Protein AF-A0A2G2WC72-F1 (afdb_monomer_lite)

Organism: Capsicum baccatum (NCBI:txid33114)

Sequence (115 aa):
MQQGDNSPIGKRVASSSFILTTLVSLFFFPVAESTNNSQVRCSKTCVAENCHSLGIRYGKYCGVGWSGCPGEKPCDDLDACCKIHDECIEKNGMTNVKCHEKFKRCIKKVQKSGK

Structure (mmCIF, N/CA/C/O backbone):
data_AF-A0A2G2WC72-F1
#
_entry.id   AF-A0A2G2WC72-F1
#
loop_
_atom_site.group_PDB
_atom_site.id
_atom_site.type_symbol
_atom_site.label_atom_id
_atom_site.label_alt_id
_atom_site.label_comp_id
_atom_site.label_asym_id
_atom_site.label_entity_id
_atom_site.label_seq_id
_atom_site.pdbx_PDB_ins_code
_atom_site.Cartn_x
_atom_site.Cartn_y
_atom_site.Cartn_z
_atom_site.occupancy
_atom_site.B_iso_or_equiv
_atom_site.auth_seq_id
_atom_site.auth_comp_id
_atom_site.auth_asym_id
_atom_site.auth_atom_id
_atom_site.pdbx_PDB_model_num
ATOM 1 N N . MET A 1 1 ? -14.989 -37.211 -56.304 1.00 34.62 1 MET A N 1
ATOM 2 C CA . MET A 1 1 ? -14.751 -36.616 -57.637 1.00 34.62 1 MET A CA 1
ATOM 3 C C . MET A 1 1 ? -13.303 -36.142 -57.622 1.00 34.62 1 MET A C 1
ATOM 5 O O . MET A 1 1 ? -13.010 -35.276 -56.817 1.00 34.62 1 MET A O 1
ATOM 9 N N . GLN A 1 2 ? -12.380 -37.010 -58.067 1.00 30.78 2 GLN A N 1
ATOM 10 C CA . GLN A 1 2 ? -11.658 -36.931 -59.364 1.00 30.78 2 GLN A CA 1
ATOM 11 C C . GLN A 1 2 ? -10.557 -35.853 -59.317 1.00 30.78 2 GLN A C 1
ATOM 13 O O . GLN A 1 2 ? -10.863 -34.739 -58.928 1.00 30.78 2 GLN A O 1
ATOM 18 N N . GLN A 1 3 ? -9.279 -36.054 -59.652 1.00 33.22 3 GLN A N 1
ATOM 19 C CA . GLN A 1 3 ? -8.448 -37.116 -60.261 1.00 33.22 3 GLN A CA 1
ATOM 20 C C . GLN A 1 3 ? -6.995 -36.830 -59.757 1.00 33.22 3 GLN A C 1
ATOM 22 O O . GLN A 1 3 ? -6.721 -35.696 -59.383 1.00 33.22 3 GLN A O 1
ATOM 27 N N . GLY A 1 4 ? -6.036 -37.751 -59.612 1.00 33.19 4 GLY A N 1
ATOM 28 C CA . GLY A 1 4 ? -5.551 -38.730 -60.589 1.00 33.19 4 GLY A CA 1
ATOM 29 C C . GLY A 1 4 ? -4.337 -38.164 -61.353 1.00 33.19 4 GLY A C 1
ATOM 30 O O . GLY A 1 4 ? -4.521 -37.287 -62.189 1.00 33.19 4 GLY A O 1
ATOM 31 N N . ASP A 1 5 ? -3.135 -38.663 -61.038 1.00 43.06 5 ASP A N 1
ATOM 32 C CA . ASP A 1 5 ? -1.815 -38.357 -61.624 1.00 43.06 5 ASP A CA 1
ATOM 33 C C . ASP A 1 5 ? -1.718 -38.389 -63.163 1.00 43.06 5 ASP A C 1
ATOM 35 O O . ASP A 1 5 ? -2.347 -39.224 -63.816 1.00 43.06 5 ASP A O 1
ATOM 39 N N . ASN A 1 6 ? -0.782 -37.602 -63.723 1.00 36.88 6 ASN A N 1
ATOM 40 C CA . ASN A 1 6 ? 0.067 -38.070 -64.828 1.00 36.88 6 ASN A CA 1
ATOM 41 C C . ASN A 1 6 ? 1.401 -37.290 -64.964 1.00 36.88 6 ASN A C 1
ATOM 43 O O . ASN A 1 6 ? 1.437 -36.064 -64.905 1.00 36.88 6 ASN A O 1
ATOM 47 N N . SER A 1 7 ? 2.483 -38.053 -65.166 1.00 36.22 7 SER A N 1
ATOM 48 C CA . SER A 1 7 ? 3.879 -37.679 -65.512 1.00 36.22 7 SER A CA 1
ATOM 49 C C . SER A 1 7 ? 3.955 -37.061 -66.946 1.00 36.22 7 SER A C 1
ATOM 51 O O . SER A 1 7 ? 2.903 -37.070 -67.588 1.00 36.22 7 SER A O 1
ATOM 53 N N . PRO A 1 8 ? 5.097 -36.600 -67.552 1.00 48.44 8 PRO A N 1
ATOM 54 C CA . PRO A 1 8 ? 6.464 -37.143 -67.431 1.00 48.44 8 PRO A CA 1
ATOM 55 C C . PRO A 1 8 ? 7.656 -36.162 -67.660 1.00 48.44 8 PRO A C 1
ATOM 57 O O . PRO A 1 8 ? 7.505 -34.957 -67.824 1.00 48.44 8 PRO A O 1
ATOM 60 N N . ILE A 1 9 ? 8.850 -36.768 -67.766 1.00 51.66 9 ILE A N 1
ATOM 61 C CA . ILE A 1 9 ? 10.080 -36.316 -68.458 1.00 51.66 9 ILE A CA 1
ATOM 62 C C . ILE A 1 9 ? 11.129 -35.618 -67.583 1.00 51.66 9 ILE A C 1
ATOM 64 O O . ILE A 1 9 ? 11.165 -34.406 -67.402 1.00 51.66 9 ILE A O 1
ATOM 68 N N . GLY A 1 10 ? 12.090 -36.428 -67.133 1.00 44.59 10 GLY A N 1
ATOM 69 C CA . GLY A 1 10 ? 13.388 -35.943 -66.691 1.00 44.59 10 GLY A CA 1
ATOM 70 C C . GLY A 1 10 ? 14.274 -35.515 -67.859 1.00 44.59 10 GLY A C 1
ATOM 71 O O . GLY A 1 10 ? 14.168 -36.053 -68.960 1.00 44.59 10 GLY A O 1
ATOM 72 N N . LYS A 1 11 ? 15.225 -34.617 -67.581 1.00 45.81 11 LYS A N 1
ATOM 73 C CA . LYS A 1 11 ? 16.509 -34.551 -68.285 1.00 45.81 11 LYS A CA 1
ATOM 74 C C . LYS A 1 11 ? 17.617 -34.248 -67.283 1.00 45.81 11 LYS A C 1
ATOM 76 O O . LYS A 1 11 ? 17.584 -33.263 -66.556 1.00 45.81 11 LYS A O 1
ATOM 81 N N . ARG A 1 12 ? 18.574 -35.170 -67.259 1.00 47.38 12 ARG A N 1
ATOM 82 C CA . ARG A 1 12 ? 19.856 -35.096 -66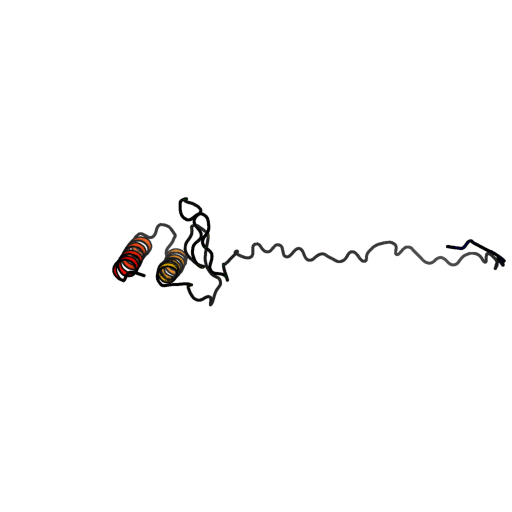.564 1.00 47.38 12 ARG A CA 1
ATOM 83 C C . ARG A 1 12 ? 20.652 -33.910 -67.116 1.00 47.38 12 ARG A C 1
ATOM 85 O O . ARG A 1 12 ? 20.778 -33.797 -68.332 1.00 47.38 12 ARG A O 1
ATOM 92 N N . VAL A 1 13 ? 21.237 -33.096 -66.243 1.00 45.28 13 VAL A N 1
ATOM 93 C CA . VAL A 1 13 ? 22.375 -32.236 -66.591 1.00 45.28 13 VAL A CA 1
ATOM 94 C C . VAL A 1 13 ? 23.535 -32.621 -65.683 1.00 45.28 13 VAL A C 1
ATOM 96 O O . VAL A 1 13 ? 23.347 -32.958 -64.517 1.00 45.28 13 VAL A O 1
ATOM 99 N N . ALA A 1 14 ? 24.696 -32.716 -66.316 1.00 42.44 14 ALA A N 1
ATOM 100 C CA . ALA A 1 14 ? 25.851 -33.497 -65.926 1.00 42.44 14 ALA A CA 1
ATOM 101 C C . ALA A 1 14 ? 26.496 -33.075 -64.599 1.00 42.44 14 ALA A C 1
ATOM 103 O O . ALA A 1 14 ? 26.607 -31.891 -64.288 1.00 42.44 14 ALA A O 1
ATOM 104 N N . SER A 1 15 ? 27.006 -34.079 -63.880 1.00 53.59 15 SER A N 1
ATOM 105 C CA . SER A 1 15 ? 28.060 -33.919 -62.882 1.00 53.59 15 SER A CA 1
ATOM 106 C C . SER A 1 15 ? 29.233 -33.158 -63.497 1.00 53.59 15 SER A C 1
ATOM 108 O O . SER A 1 15 ? 29.859 -33.654 -64.432 1.00 53.59 15 SER A O 1
ATOM 110 N N . SER A 1 16 ? 29.555 -31.990 -62.945 1.00 49.16 16 SER A N 1
ATOM 111 C CA . SER A 1 16 ? 30.865 -31.372 -63.121 1.00 49.16 16 SER A CA 1
ATOM 112 C C . SER A 1 16 ? 31.463 -31.126 -61.744 1.00 49.16 16 SER A C 1
ATOM 114 O O . SER A 1 16 ? 30.842 -30.526 -60.869 1.00 49.16 16 SER A O 1
ATOM 116 N N . SER A 1 17 ? 32.638 -31.702 -61.549 1.00 55.22 17 SER A N 1
ATOM 117 C CA . SER A 1 17 ? 33.255 -31.971 -60.261 1.00 55.22 17 SER A CA 1
ATOM 118 C C . SER A 1 17 ? 33.988 -30.757 -59.665 1.00 55.22 17 SER A C 1
ATOM 120 O O . SER A 1 17 ? 34.568 -29.960 -60.392 1.00 55.22 17 SER A O 1
ATOM 122 N N . PHE A 1 18 ? 34.006 -30.711 -58.327 1.00 56.31 18 PHE A N 1
ATOM 123 C CA . PHE A 1 18 ? 34.942 -30.023 -57.420 1.00 56.31 18 PHE A CA 1
ATOM 124 C C . PHE A 1 18 ? 35.162 -28.501 -57.555 1.00 56.31 18 PHE A C 1
ATOM 126 O O . PHE A 1 18 ? 36.106 -28.061 -58.199 1.00 56.31 18 PHE A O 1
ATOM 133 N N . ILE A 1 19 ? 34.433 -27.712 -56.750 1.00 56.88 19 ILE A N 1
ATOM 134 C CA . ILE A 1 19 ? 35.025 -26.576 -56.019 1.00 56.88 19 ILE A CA 1
ATOM 135 C C . ILE A 1 19 ? 34.561 -26.649 -54.557 1.00 56.88 19 ILE A C 1
ATOM 137 O O . ILE A 1 19 ? 33.377 -26.666 -54.238 1.00 56.88 19 ILE A O 1
ATOM 141 N N . LEU A 1 20 ? 35.557 -26.737 -53.688 1.00 56.81 20 LEU A N 1
ATOM 142 C CA . LEU A 1 20 ? 35.542 -26.732 -52.235 1.00 56.81 20 LEU A CA 1
ATOM 143 C C . LEU A 1 20 ? 34.937 -25.426 -51.676 1.00 56.81 20 LEU A C 1
ATOM 145 O O . LEU A 1 20 ? 35.622 -24.410 -51.635 1.00 56.81 20 LEU A O 1
ATOM 149 N N . THR A 1 21 ? 33.693 -25.443 -51.192 1.00 53.94 21 THR A N 1
ATOM 150 C CA . THR A 1 21 ? 33.133 -24.367 -50.347 1.00 53.94 21 THR A CA 1
ATOM 151 C C . THR A 1 21 ? 32.554 -24.941 -49.054 1.00 53.94 21 THR A C 1
ATOM 153 O O . THR A 1 21 ? 31.357 -25.094 -48.850 1.00 53.94 21 THR A O 1
ATOM 156 N N . THR A 1 22 ? 33.485 -25.336 -48.185 1.00 53.53 22 THR A N 1
ATOM 157 C CA . THR A 1 22 ? 33.523 -24.968 -46.759 1.00 53.53 22 THR A CA 1
ATOM 158 C C . THR A 1 22 ? 32.178 -24.782 -46.033 1.00 53.53 22 THR A C 1
ATOM 160 O O . THR A 1 22 ? 31.611 -23.695 -46.009 1.00 53.53 22 THR A O 1
ATOM 163 N N . LEU A 1 23 ? 31.741 -25.841 -45.347 1.00 56.84 23 LEU A N 1
ATOM 164 C CA . LEU A 1 23 ? 31.412 -25.845 -43.910 1.00 56.84 23 LEU A CA 1
ATOM 165 C C . LEU A 1 23 ? 30.924 -24.519 -43.282 1.00 56.84 23 LEU A C 1
ATOM 167 O O . LEU A 1 23 ? 31.604 -23.963 -42.424 1.00 56.84 23 LEU A O 1
ATOM 171 N N . VAL A 1 24 ? 29.710 -24.066 -43.589 1.00 58.38 24 VAL A N 1
ATOM 172 C CA . VAL A 1 24 ? 28.944 -23.236 -42.636 1.00 58.38 24 VAL A CA 1
ATOM 173 C C . VAL A 1 24 ? 27.556 -23.845 -42.469 1.00 58.38 24 VAL A C 1
ATOM 175 O O . VAL 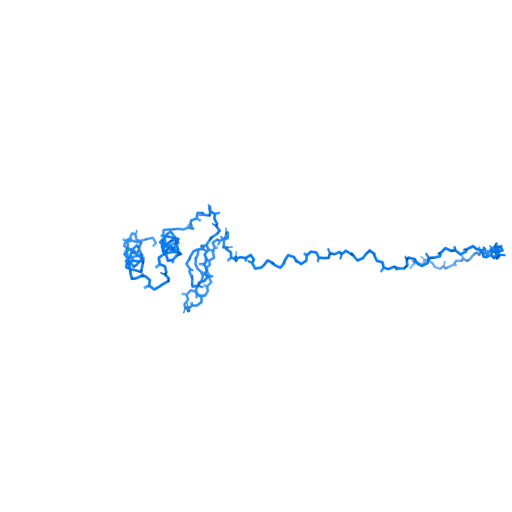A 1 24 ? 26.517 -23.257 -42.750 1.00 58.38 24 VAL A O 1
ATOM 178 N N . SER A 1 25 ? 27.558 -25.101 -42.029 1.00 56.91 25 SER A N 1
ATOM 179 C CA . SER A 1 25 ? 26.405 -25.694 -41.369 1.00 56.91 25 SER A CA 1
ATOM 180 C C . SER A 1 25 ? 26.189 -24.981 -40.028 1.00 56.91 25 SER A C 1
ATOM 182 O O . SER A 1 25 ? 27.104 -24.907 -39.213 1.00 56.91 25 SER A O 1
ATOM 184 N N . LEU A 1 26 ? 24.950 -24.546 -39.787 1.00 57.44 26 LEU A N 1
ATOM 185 C CA . LEU A 1 26 ? 24.318 -24.540 -38.460 1.00 57.44 26 LEU A CA 1
ATOM 186 C C . LEU A 1 26 ? 24.855 -23.573 -37.386 1.00 57.44 26 LEU A C 1
ATOM 188 O O . LEU A 1 26 ? 25.100 -24.020 -36.276 1.00 57.44 26 LEU A O 1
ATOM 192 N N . PHE A 1 27 ? 24.930 -22.258 -37.618 1.00 59.28 27 PHE A N 1
ATOM 193 C CA . PHE A 1 27 ? 25.053 -21.304 -36.492 1.00 59.28 27 PHE A CA 1
ATOM 194 C C . PHE A 1 27 ? 24.314 -19.972 -36.704 1.00 59.28 27 PHE A C 1
ATOM 196 O O . PHE A 1 27 ? 24.811 -18.913 -36.349 1.00 59.28 27 PHE A O 1
ATOM 203 N N . PHE A 1 28 ? 23.084 -20.010 -37.217 1.00 57.94 28 PHE A N 1
ATOM 204 C CA . PHE A 1 28 ? 22.100 -18.983 -36.848 1.00 57.94 28 PHE A CA 1
ATOM 205 C C . PHE A 1 28 ? 21.143 -19.593 -35.829 1.00 57.94 28 PHE A C 1
ATOM 207 O O . PHE A 1 28 ? 19.963 -19.806 -36.089 1.00 57.94 28 PHE A O 1
ATOM 214 N N . PHE A 1 29 ? 21.686 -19.924 -34.656 1.00 61.59 29 PHE A N 1
ATOM 215 C CA . PHE A 1 29 ? 20.839 -20.036 -33.481 1.00 61.59 29 PHE A CA 1
ATOM 216 C C . PHE A 1 29 ? 20.364 -18.616 -33.177 1.00 61.59 29 PHE A C 1
ATOM 218 O O . PHE A 1 29 ? 21.214 -17.749 -32.948 1.00 61.59 29 PHE A O 1
ATOM 225 N N . PRO A 1 30 ? 19.052 -18.326 -33.186 1.00 59.91 30 PRO A N 1
ATOM 226 C CA . PRO A 1 30 ? 18.593 -17.135 -32.505 1.00 59.91 30 PRO A CA 1
ATOM 227 C C . PRO A 1 30 ? 19.063 -17.289 -31.060 1.00 59.91 30 PRO A C 1
ATOM 229 O O . PRO A 1 30 ? 18.692 -18.250 -30.382 1.00 59.91 30 PRO A O 1
ATOM 232 N N . VAL A 1 31 ? 19.934 -16.385 -30.607 1.00 63.44 31 VAL A N 1
ATOM 233 C CA . VAL A 1 31 ? 20.166 -16.213 -29.178 1.00 63.44 31 VAL A CA 1
ATOM 234 C C . VAL A 1 31 ? 18.801 -15.828 -28.628 1.00 63.44 31 VAL A C 1
ATOM 236 O O . VAL A 1 31 ? 18.342 -14.702 -28.803 1.00 63.44 31 VAL A O 1
ATOM 239 N N . ALA A 1 32 ? 18.096 -16.802 -28.054 1.00 64.56 32 ALA A N 1
ATOM 240 C CA . ALA A 1 32 ? 16.986 -16.508 -27.182 1.00 64.56 32 ALA A CA 1
ATOM 241 C C . ALA A 1 32 ? 17.613 -15.733 -26.029 1.00 64.56 32 ALA A C 1
ATOM 243 O O . ALA A 1 32 ? 18.296 -16.311 -25.185 1.00 64.56 32 ALA A O 1
ATOM 244 N N . GLU A 1 33 ? 17.447 -14.414 -26.048 1.00 63.16 33 GLU A N 1
ATOM 245 C CA . GLU A 1 33 ? 17.685 -13.575 -24.890 1.00 63.16 33 GLU A CA 1
ATOM 246 C C . GLU A 1 33 ? 16.721 -14.082 -23.816 1.00 63.16 33 GLU A C 1
ATOM 248 O O . GLU A 1 33 ? 15.564 -13.664 -23.720 1.00 63.16 33 GLU A O 1
ATOM 253 N N . SER A 1 34 ? 17.168 -15.062 -23.028 1.00 60.41 34 SER A N 1
ATOM 254 C CA . SER A 1 34 ? 16.553 -15.338 -21.751 1.00 60.41 34 SER A CA 1
ATOM 255 C C . SER A 1 34 ? 16.835 -14.086 -20.947 1.00 60.41 34 SER A C 1
ATOM 257 O O . SER A 1 34 ? 17.902 -13.949 -20.347 1.00 60.41 34 SER A O 1
ATOM 259 N N . THR A 1 35 ? 15.902 -13.138 -20.986 1.00 56.72 35 THR A N 1
ATOM 260 C CA . THR A 1 35 ? 15.828 -12.122 -19.954 1.00 56.72 35 THR A CA 1
ATOM 261 C C . THR A 1 35 ? 15.697 -12.921 -18.666 1.00 56.72 35 THR A C 1
ATOM 263 O O . THR A 1 35 ? 14.622 -13.402 -18.311 1.00 56.72 35 THR A O 1
ATOM 266 N N . ASN A 1 36 ? 16.829 -13.176 -18.003 1.00 58.34 36 ASN A N 1
ATOM 267 C CA . ASN A 1 36 ? 16.859 -13.709 -16.656 1.00 58.34 36 ASN A CA 1
ATOM 268 C C . ASN A 1 36 ? 16.442 -12.549 -15.773 1.00 58.34 36 ASN A C 1
ATOM 270 O O . ASN A 1 36 ? 17.218 -11.885 -15.094 1.00 58.34 36 ASN A O 1
ATOM 274 N N . ASN A 1 37 ? 15.173 -12.222 -15.930 1.00 52.41 37 ASN A N 1
ATOM 275 C CA . ASN A 1 37 ? 14.536 -11.210 -15.183 1.00 52.41 37 ASN A CA 1
ATOM 276 C C . ASN A 1 37 ? 14.092 -11.923 -13.926 1.00 52.41 37 ASN A C 1
ATOM 278 O O . ASN A 1 37 ? 12.941 -12.329 -13.778 1.00 52.41 37 ASN A O 1
ATOM 282 N N . SER A 1 38 ? 14.993 -11.923 -12.955 1.00 51.94 38 SER A N 1
ATOM 283 C CA . SER A 1 38 ? 14.572 -11.552 -11.611 1.00 51.94 38 SER A CA 1
ATOM 284 C C . SER A 1 38 ? 14.020 -10.109 -11.636 1.00 51.94 38 SER A C 1
ATOM 286 O O . SER A 1 38 ? 14.454 -9.240 -10.885 1.00 51.94 38 SER A O 1
ATOM 288 N N . GLN A 1 39 ? 13.094 -9.807 -12.561 1.00 55.81 39 GLN A N 1
ATOM 289 C CA . GLN A 1 39 ? 12.279 -8.613 -12.529 1.00 55.81 39 GLN A CA 1
ATOM 290 C C . GLN A 1 39 ? 11.480 -8.857 -11.277 1.00 55.81 39 GLN A C 1
ATOM 292 O O . GLN A 1 39 ? 10.664 -9.782 -11.239 1.00 55.81 39 GLN A O 1
ATOM 297 N N . VAL A 1 40 ? 11.781 -8.078 -10.243 1.00 58.53 40 VAL A N 1
ATOM 298 C CA . VAL A 1 40 ? 10.910 -7.914 -9.090 1.00 58.53 40 VAL A CA 1
ATOM 299 C C . VAL A 1 40 ? 9.491 -7.858 -9.644 1.00 58.53 40 VAL A C 1
ATOM 301 O O . VAL A 1 40 ? 9.140 -6.927 -10.373 1.00 58.53 40 VAL A O 1
ATOM 304 N N . ARG A 1 41 ? 8.721 -8.932 -9.429 1.00 84.25 41 ARG A N 1
ATOM 305 C CA . ARG A 1 41 ? 7.375 -9.046 -9.982 1.00 84.25 41 ARG A CA 1
ATOM 306 C C . ARG A 1 41 ? 6.499 -8.102 -9.187 1.00 84.25 41 ARG A C 1
ATOM 308 O O . ARG A 1 41 ? 5.985 -8.457 -8.135 1.00 84.25 41 ARG A O 1
ATOM 315 N N . CYS A 1 42 ? 6.392 -6.887 -9.693 1.00 93.12 42 CYS A N 1
ATOM 316 C CA . CYS A 1 42 ? 5.498 -5.878 -9.179 1.00 93.12 42 CYS A CA 1
ATOM 317 C C . CYS A 1 42 ? 4.146 -5.955 -9.901 1.00 93.12 42 CYS A C 1
ATOM 319 O O . CYS A 1 42 ? 4.063 -6.345 -11.070 1.00 93.12 42 CYS A O 1
ATOM 321 N N . SER A 1 43 ? 3.075 -5.597 -9.202 1.00 96.44 43 SER A N 1
ATOM 322 C CA . SER A 1 43 ? 1.720 -5.626 -9.738 1.00 96.44 43 SER A CA 1
ATOM 323 C C . SER A 1 43 ? 1.380 -4.354 -10.511 1.00 96.44 43 SER A C 1
ATOM 325 O O . SER A 1 43 ? 1.650 -3.242 -10.055 1.00 96.44 43 SER A O 1
ATOM 327 N N . LYS A 1 44 ? 0.717 -4.515 -11.660 1.00 96.94 44 LYS A N 1
ATOM 328 C CA . LYS A 1 44 ? 0.081 -3.422 -12.422 1.00 96.94 44 LYS A CA 1
ATOM 329 C C . LYS A 1 44 ? -1.446 -3.508 -12.422 1.00 96.94 44 LYS A C 1
ATOM 331 O O . LYS A 1 44 ? -2.122 -2.603 -12.902 1.00 96.94 44 LYS A O 1
ATOM 336 N N . THR A 1 45 ? -2.009 -4.585 -11.882 1.00 97.19 45 THR A N 1
ATOM 337 C CA . THR A 1 45 ? -3.437 -4.911 -11.969 1.00 97.19 45 THR A CA 1
ATOM 338 C C . THR A 1 45 ? -4.026 -5.116 -10.585 1.00 97.19 45 THR A C 1
ATOM 340 O O . THR A 1 45 ? -3.368 -5.647 -9.696 1.00 97.19 45 THR A O 1
ATOM 343 N N . CYS A 1 46 ? -5.281 -4.714 -10.409 1.00 98.38 46 CYS A N 1
ATOM 344 C CA . CYS A 1 46 ? -6.017 -4.964 -9.176 1.00 98.38 46 CYS A CA 1
ATOM 345 C C . CYS A 1 46 ? -6.433 -6.434 -9.118 1.00 98.38 46 CYS A C 1
ATOM 347 O O . CYS A 1 46 ? -7.176 -6.884 -9.990 1.00 98.38 46 CYS A O 1
ATOM 349 N N . VAL A 1 47 ? -5.950 -7.171 -8.116 1.00 97.88 47 VAL A N 1
ATOM 350 C CA . VAL A 1 47 ? -6.293 -8.586 -7.910 1.00 97.88 47 VAL A CA 1
ATOM 351 C C . VAL A 1 47 ? -6.991 -8.799 -6.569 1.00 97.88 47 VAL A C 1
ATOM 353 O O . VAL A 1 47 ? -6.900 -7.965 -5.671 1.00 97.88 47 VAL A O 1
ATOM 356 N N . ALA A 1 48 ? -7.691 -9.921 -6.438 1.00 97.62 48 ALA A N 1
ATOM 357 C CA . ALA A 1 48 ? -8.262 -10.399 -5.184 1.00 97.62 48 ALA A CA 1
ATOM 358 C C . ALA A 1 48 ? -8.102 -11.924 -5.140 1.00 97.62 48 ALA A C 1
ATOM 360 O O . ALA A 1 48 ? -8.968 -12.676 -5.582 1.00 97.62 48 ALA A O 1
ATOM 361 N N . GLU A 1 49 ? -6.947 -12.378 -4.666 1.00 96.94 49 GLU A N 1
ATOM 362 C CA . GLU A 1 49 ? -6.554 -13.785 -4.626 1.00 96.94 49 GLU A CA 1
ATOM 363 C C . GLU A 1 49 ? -6.318 -14.213 -3.178 1.00 96.94 49 GLU A C 1
ATOM 365 O O . GLU A 1 49 ? -5.768 -13.459 -2.372 1.00 96.94 49 GLU A O 1
ATOM 370 N N . ASN A 1 50 ? -6.681 -15.456 -2.848 1.00 96.19 50 ASN A N 1
ATOM 371 C CA . ASN A 1 50 ? -6.334 -16.087 -1.571 1.00 96.19 50 ASN A CA 1
ATOM 372 C C . ASN A 1 50 ? -6.774 -15.295 -0.315 1.00 96.19 50 ASN A C 1
ATOM 374 O O . ASN A 1 50 ? -6.116 -15.388 0.723 1.00 96.19 50 ASN A O 1
ATOM 378 N N . CYS A 1 51 ? -7.890 -14.552 -0.391 1.00 94.25 51 CYS A N 1
ATOM 379 C CA . CYS A 1 51 ? -8.353 -13.577 0.615 1.00 94.25 51 CYS A CA 1
ATOM 380 C C . CYS A 1 51 ? -8.489 -14.107 2.055 1.00 94.25 51 CYS A C 1
ATOM 382 O O . CYS A 1 51 ? -8.467 -13.327 3.001 1.00 94.25 51 CYS A O 1
ATOM 384 N N . HIS A 1 52 ? -8.628 -15.422 2.228 1.00 93.12 52 HIS A N 1
ATOM 385 C CA . HIS A 1 52 ? -8.825 -16.076 3.526 1.00 93.12 52 HIS A CA 1
ATOM 386 C C . HIS A 1 52 ? -7.590 -16.856 4.004 1.00 93.12 52 HIS A C 1
ATOM 388 O O . HIS A 1 52 ? -7.694 -17.709 4.881 1.00 93.12 52 HIS A O 1
ATOM 394 N N . SER A 1 53 ? -6.421 -16.605 3.412 1.00 94.25 53 SER A N 1
ATOM 395 C CA . SER A 1 53 ? -5.179 -17.308 3.738 1.00 94.25 53 SER A CA 1
ATOM 396 C C . SER A 1 53 ? -4.014 -16.337 3.928 1.00 94.25 53 SER A C 1
ATOM 398 O O . SER A 1 53 ? -4.094 -15.163 3.569 1.00 94.25 53 SER A O 1
ATOM 400 N N . LEU A 1 54 ? -2.890 -16.848 4.434 1.00 88.56 54 LEU A N 1
ATOM 401 C CA . LEU A 1 54 ? -1.652 -16.073 4.570 1.00 88.56 54 LEU A CA 1
ATOM 402 C C . LEU A 1 54 ? -1.061 -15.632 3.217 1.00 88.56 54 LEU A C 1
ATOM 404 O O . LEU A 1 54 ? -0.275 -14.691 3.178 1.00 88.56 54 LEU A O 1
ATOM 408 N N . GLY A 1 55 ? -1.444 -16.287 2.116 1.00 92.50 55 GLY A N 1
ATOM 409 C CA . GLY A 1 55 ? -1.000 -15.973 0.756 1.00 92.50 55 GLY A CA 1
ATOM 410 C C . GLY A 1 55 ? -1.860 -14.935 0.034 1.00 92.50 55 GLY A C 1
ATOM 411 O O . GLY A 1 55 ? -1.899 -14.953 -1.198 1.00 92.50 55 GLY A O 1
ATOM 412 N N . ILE A 1 56 ? -2.592 -14.095 0.774 1.00 96.38 56 ILE A N 1
ATOM 413 C CA . ILE A 1 56 ? -3.476 -13.068 0.216 1.00 96.38 56 ILE A CA 1
ATOM 414 C C . ILE A 1 56 ? -2.728 -12.124 -0.732 1.00 96.38 56 ILE A C 1
ATOM 416 O O . ILE A 1 56 ? -1.635 -11.644 -0.424 1.00 96.38 56 ILE A O 1
ATOM 420 N N . ARG A 1 57 ? -3.364 -11.829 -1.868 1.00 97.31 57 ARG A N 1
ATOM 421 C CA . ARG A 1 57 ? -3.010 -10.713 -2.745 1.00 97.31 57 ARG A CA 1
ATOM 422 C C . ARG A 1 57 ? -4.258 -9.900 -3.015 1.00 97.31 57 ARG A C 1
ATOM 424 O O . ARG A 1 57 ? -5.200 -10.394 -3.632 1.00 97.31 57 ARG A O 1
ATOM 431 N N . TYR A 1 58 ? -4.262 -8.667 -2.540 1.00 97.81 58 TYR A N 1
ATOM 432 C CA . TYR A 1 58 ? -5.356 -7.734 -2.749 1.00 97.81 58 TYR A CA 1
ATOM 433 C C . TYR A 1 58 ? -4.838 -6.430 -3.351 1.00 97.81 58 TYR A C 1
ATOM 435 O O . TYR A 1 58 ? -3.771 -5.940 -2.977 1.00 97.81 58 TYR A O 1
ATOM 443 N N . GLY A 1 59 ? -5.586 -5.889 -4.309 1.00 98.25 59 GLY A N 1
ATOM 444 C CA . GLY A 1 59 ? -5.197 -4.698 -5.046 1.00 98.25 59 GLY A CA 1
ATOM 445 C C . GLY A 1 59 ? -3.853 -4.892 -5.742 1.00 98.25 59 GLY A C 1
ATOM 446 O O . GLY A 1 59 ? -3.612 -5.924 -6.375 1.00 98.25 59 GLY A O 1
ATOM 447 N N . LYS A 1 60 ? -2.973 -3.901 -5.636 1.00 98.56 60 LYS A N 1
ATOM 448 C CA . LYS A 1 60 ? -1.600 -3.986 -6.145 1.00 98.56 60 LYS A CA 1
ATOM 449 C C . LYS A 1 60 ? -0.570 -4.153 -5.031 1.00 98.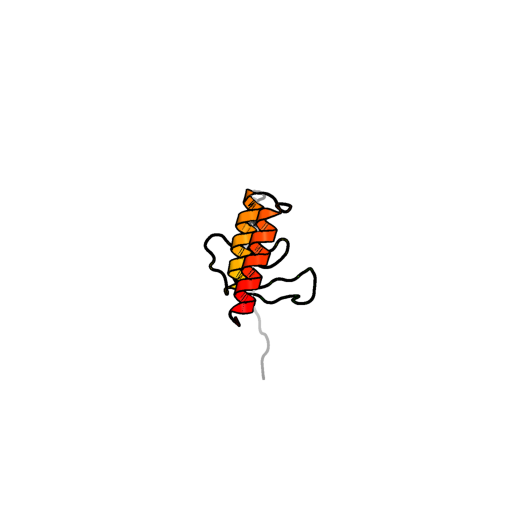56 60 LYS A C 1
ATOM 451 O O . LYS A 1 60 ? 0.531 -4.589 -5.338 1.00 98.56 60 LYS A O 1
ATOM 456 N N . TYR A 1 61 ? -0.916 -3.835 -3.784 1.00 98.31 61 TYR A N 1
ATOM 457 C CA . TYR A 1 61 ? 0.041 -3.653 -2.690 1.00 98.31 61 TYR A CA 1
ATOM 458 C C . TYR A 1 61 ? -0.226 -4.524 -1.461 1.00 98.31 61 TYR A C 1
ATOM 460 O O . TYR A 1 61 ? 0.641 -4.665 -0.610 1.00 98.31 61 TYR A O 1
ATOM 468 N N . CYS A 1 62 ? -1.411 -5.112 -1.303 1.00 97.88 62 CYS A N 1
ATOM 469 C CA . CYS A 1 62 ? -1.692 -5.894 -0.101 1.00 97.88 62 CYS A CA 1
ATOM 470 C C . CYS A 1 62 ? -1.260 -7.355 -0.274 1.00 97.88 62 CYS A C 1
ATOM 472 O O . CYS A 1 62 ? -1.958 -8.133 -0.922 1.00 97.88 62 CYS A O 1
ATOM 474 N N . GLY A 1 63 ? -0.146 -7.747 0.345 1.00 96.12 63 GLY A N 1
ATOM 475 C CA . GLY A 1 63 ? 0.272 -9.147 0.458 1.00 96.12 63 GLY A CA 1
ATOM 476 C C . GLY A 1 63 ? 1.748 -9.295 0.826 1.00 96.12 63 GLY A C 1
ATOM 477 O O . GLY A 1 63 ? 2.573 -8.444 0.507 1.00 96.12 63 GLY A O 1
ATOM 478 N N . VAL A 1 64 ? 2.121 -10.386 1.498 1.00 93.38 64 VAL A N 1
ATOM 479 C CA . VAL A 1 64 ? 3.532 -10.616 1.854 1.00 93.38 64 VAL A CA 1
ATOM 480 C C . VAL A 1 64 ? 4.343 -10.893 0.588 1.00 93.38 64 VAL A C 1
ATOM 482 O O . VAL A 1 64 ? 4.055 -11.836 -0.146 1.00 93.38 64 VAL A O 1
ATOM 485 N N . GLY A 1 65 ? 5.369 -10.074 0.339 1.00 92.50 65 GLY A N 1
ATOM 486 C CA . GLY A 1 65 ? 6.188 -10.178 -0.873 1.00 92.50 65 GLY A CA 1
ATOM 487 C C . GLY A 1 65 ? 5.442 -9.794 -2.156 1.00 92.50 65 GLY A C 1
ATOM 488 O O . GLY A 1 65 ? 5.862 -10.183 -3.243 1.00 92.50 65 GLY A O 1
ATOM 489 N N . TRP A 1 66 ? 4.332 -9.063 -2.037 1.00 95.31 66 TRP A N 1
ATOM 490 C CA . TRP A 1 66 ? 3.512 -8.593 -3.146 1.00 95.31 66 TRP A CA 1
ATOM 491 C C . TRP A 1 66 ? 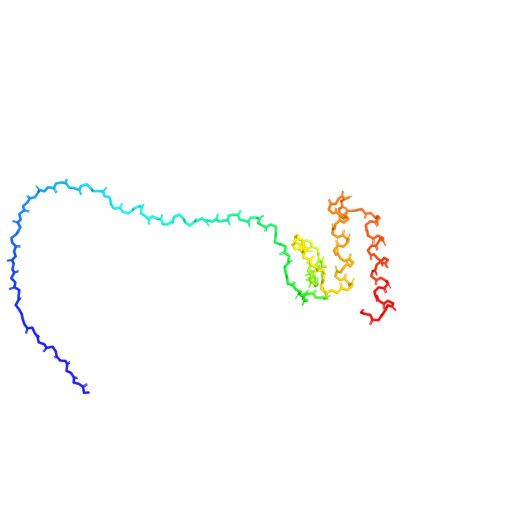3.389 -7.076 -3.067 1.00 95.31 66 TRP A C 1
ATOM 493 O O . TRP A 1 66 ? 2.919 -6.561 -2.062 1.00 95.31 66 TRP A O 1
ATOM 503 N N . SER A 1 67 ? 3.812 -6.368 -4.114 1.00 96.56 67 SER A N 1
ATOM 504 C CA . SER A 1 67 ? 3.736 -4.907 -4.156 1.00 96.56 67 SER A CA 1
ATOM 505 C C . SER A 1 67 ? 3.525 -4.394 -5.578 1.00 96.56 67 SER A C 1
ATOM 507 O O . SER A 1 67 ? 3.777 -5.110 -6.551 1.00 96.56 67 SER A O 1
ATOM 509 N N . GLY A 1 68 ? 3.054 -3.157 -5.718 1.00 97.00 68 GLY A N 1
ATOM 510 C CA . GLY A 1 68 ? 2.753 -2.537 -7.004 1.00 97.00 68 GLY A CA 1
ATOM 511 C C . GLY A 1 68 ? 3.990 -1.948 -7.677 1.00 97.00 68 GLY A C 1
ATOM 512 O O . GLY A 1 68 ? 4.973 -1.599 -7.027 1.00 97.00 68 GLY A O 1
ATOM 513 N N . CYS A 1 69 ? 3.952 -1.818 -9.003 1.00 96.62 69 CYS A N 1
ATOM 514 C CA . CYS A 1 69 ? 5.071 -1.238 -9.744 1.00 96.62 69 CYS A CA 1
ATOM 515 C C . CYS A 1 69 ? 5.274 0.254 -9.424 1.00 96.62 69 CYS A C 1
ATOM 517 O O . CYS A 1 69 ? 4.322 0.944 -9.039 1.00 96.62 69 CYS A O 1
ATOM 519 N N . PRO A 1 70 ? 6.495 0.791 -9.615 1.00 95.00 70 PRO A N 1
ATOM 520 C CA . PRO A 1 70 ? 6.741 2.222 -9.483 1.00 95.00 70 PRO A CA 1
ATOM 521 C C . PRO A 1 70 ? 5.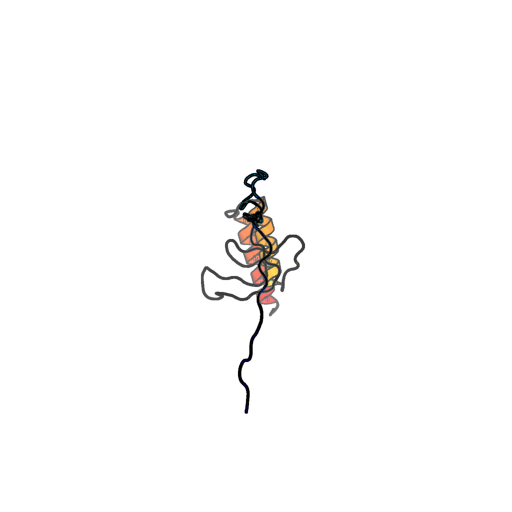751 3.043 -10.317 1.00 95.00 70 PRO A C 1
ATOM 523 O O . PRO A 1 70 ? 5.533 2.764 -11.494 1.00 95.00 70 PRO A O 1
ATOM 526 N N . GLY A 1 71 ? 5.141 4.052 -9.695 1.00 95.25 71 GLY A N 1
ATOM 527 C CA . GLY A 1 71 ? 4.149 4.922 -10.337 1.00 95.25 71 GLY A CA 1
ATOM 528 C C . GLY A 1 71 ? 2.714 4.386 -10.348 1.00 95.25 71 GLY A C 1
ATOM 529 O O . GLY A 1 71 ? 1.794 5.156 -10.626 1.00 95.25 71 GLY A O 1
ATOM 530 N N . GLU A 1 72 ? 2.483 3.123 -9.983 1.00 97.88 72 GLU A N 1
ATOM 531 C CA . GLU A 1 72 ? 1.127 2.588 -9.906 1.00 97.88 72 GLU A CA 1
ATOM 532 C C . GLU A 1 72 ? 0.312 3.279 -8.799 1.00 97.88 72 GLU A C 1
ATOM 534 O O . GLU A 1 72 ? 0.794 3.626 -7.707 1.00 97.88 72 GLU A O 1
ATOM 539 N N . LYS A 1 73 ? -0.962 3.525 -9.111 1.00 98.31 73 LYS A N 1
ATOM 540 C CA . LYS A 1 73 ? -1.943 4.007 -8.137 1.00 98.31 73 LYS A CA 1
ATOM 541 C C . LYS A 1 73 ? -2.595 2.813 -7.435 1.00 98.31 73 LYS A C 1
ATOM 543 O O . LYS A 1 73 ? -2.864 1.819 -8.124 1.00 98.31 73 LYS A O 1
ATOM 548 N N . PRO A 1 74 ? -2.874 2.916 -6.122 1.00 98.56 74 PRO A N 1
ATOM 549 C CA . PRO A 1 74 ? -3.681 1.931 -5.415 1.00 98.56 74 PRO A CA 1
ATOM 550 C C . PRO A 1 74 ? -5.069 1.770 -6.038 1.00 98.56 74 PRO A C 1
ATOM 552 O O . PRO A 1 74 ? -5.600 2.714 -6.626 1.00 98.56 74 PRO A O 1
ATOM 555 N N . CYS A 1 75 ? -5.638 0.579 -5.896 1.00 98.50 75 CYS A N 1
ATOM 556 C CA . CYS A 1 75 ? -6.963 0.232 -6.404 1.00 98.50 75 CYS A CA 1
ATOM 557 C C . CYS A 1 75 ? -8.099 0.861 -5.586 1.00 98.50 75 CYS A C 1
ATOM 559 O O . CYS A 1 75 ? -9.124 1.232 -6.153 1.00 98.50 75 CYS A O 1
ATOM 561 N N . ASP A 1 76 ? -7.905 1.005 -4.275 1.00 98.31 76 ASP A N 1
ATOM 562 C CA . ASP A 1 76 ? -8.842 1.613 -3.331 1.00 98.31 76 ASP A CA 1
ATOM 563 C C . ASP A 1 76 ? -8.107 2.146 -2.081 1.00 98.31 76 ASP A C 1
ATOM 565 O O . ASP A 1 76 ? -6.873 2.196 -2.031 1.00 98.31 76 ASP A O 1
ATOM 569 N N . ASP A 1 77 ? -8.863 2.559 -1.060 1.00 98.31 77 ASP A N 1
ATOM 570 C CA . ASP A 1 77 ? -8.306 3.102 0.183 1.00 98.31 77 ASP A CA 1
ATOM 571 C C . ASP A 1 77 ? -7.586 2.038 1.035 1.00 98.31 77 ASP A C 1
ATOM 573 O O . ASP A 1 77 ? -6.634 2.368 1.751 1.00 98.31 77 ASP A O 1
ATOM 577 N N . LEU A 1 78 ? -8.002 0.767 0.964 1.00 98.06 78 LEU A N 1
ATOM 578 C CA . LEU A 1 78 ? -7.334 -0.333 1.664 1.00 98.06 78 LEU A CA 1
ATOM 579 C C . LEU A 1 78 ? -5.969 -0.620 1.027 1.00 98.06 78 LEU A C 1
ATOM 581 O O . LEU A 1 78 ? -4.953 -0.676 1.721 1.00 98.06 78 LEU A O 1
ATOM 585 N N . ASP A 1 79 ? -5.931 -0.716 -0.297 1.00 98.50 79 ASP A N 1
ATOM 586 C CA . ASP A 1 79 ? -4.720 -0.880 -1.092 1.00 98.50 79 ASP A CA 1
ATOM 587 C C . ASP A 1 79 ? -3.781 0.325 -0.924 1.00 98.50 79 ASP A C 1
ATOM 589 O O . ASP A 1 79 ? -2.560 0.175 -0.878 1.00 98.50 79 ASP A O 1
ATOM 593 N N . ALA A 1 80 ? -4.326 1.532 -0.725 1.00 98.56 80 ALA A N 1
ATOM 594 C CA . ALA A 1 80 ? -3.530 2.712 -0.395 1.00 98.56 80 ALA A CA 1
ATOM 595 C C . ALA A 1 80 ? -2.843 2.587 0.974 1.00 98.56 80 ALA A C 1
ATOM 597 O O . ALA A 1 80 ? -1.685 2.990 1.118 1.00 98.56 80 ALA A O 1
ATOM 598 N N . CYS A 1 81 ? -3.509 1.993 1.972 1.00 98.69 81 CYS A N 1
ATOM 599 C CA . CYS A 1 81 ? -2.866 1.669 3.246 1.00 98.69 81 CYS A CA 1
ATOM 600 C C . CYS A 1 81 ? -1.700 0.691 3.059 1.00 98.69 81 CYS A C 1
ATOM 602 O O . CYS A 1 81 ? -0.661 0.878 3.696 1.00 98.69 81 CYS A O 1
ATOM 604 N N . CYS A 1 82 ? -1.858 -0.312 2.193 1.00 98.50 82 CYS A N 1
ATOM 605 C CA . CYS A 1 82 ? -0.812 -1.288 1.891 1.00 98.50 82 CYS A CA 1
ATOM 606 C C . CYS A 1 82 ? 0.372 -0.645 1.160 1.00 98.50 82 CYS A C 1
ATOM 608 O O . CYS A 1 82 ? 1.503 -0.806 1.600 1.00 98.50 82 CYS A O 1
ATOM 610 N N . LYS A 1 83 ? 0.131 0.215 0.161 1.00 98.56 83 LYS A N 1
ATOM 611 C CA . LYS A 1 83 ? 1.201 0.974 -0.508 1.00 98.56 83 LYS A CA 1
ATOM 612 C C . LYS A 1 83 ? 2.048 1.784 0.479 1.00 98.56 83 LYS A C 1
ATOM 614 O O . LYS A 1 83 ? 3.273 1.754 0.435 1.00 98.56 83 LYS A O 1
ATOM 619 N N . ILE A 1 84 ? 1.396 2.503 1.397 1.00 98.44 84 ILE A N 1
ATOM 620 C CA . ILE A 1 84 ? 2.086 3.296 2.428 1.00 98.44 84 ILE A CA 1
ATOM 621 C C . ILE A 1 84 ? 2.899 2.398 3.372 1.00 98.44 84 ILE A C 1
ATOM 623 O O . ILE A 1 84 ? 3.929 2.829 3.900 1.00 98.44 84 ILE A O 1
ATOM 627 N N . HIS A 1 85 ? 2.409 1.190 3.650 1.00 98.44 85 HIS A N 1
ATOM 628 C CA . HIS A 1 85 ? 3.097 0.215 4.489 1.00 98.44 85 HIS A CA 1
ATOM 629 C C . HIS A 1 85 ? 4.332 -0.345 3.785 1.00 98.44 85 HIS A C 1
ATOM 631 O O . HIS A 1 85 ? 5.407 -0.251 4.376 1.00 98.44 85 HIS A O 1
ATOM 637 N N . ASP A 1 86 ? 4.203 -0.783 2.532 1.00 97.94 86 ASP A N 1
ATOM 638 C CA . ASP A 1 86 ? 5.302 -1.263 1.687 1.00 97.94 86 ASP A CA 1
ATOM 639 C C . ASP A 1 86 ? 6.439 -0.237 1.609 1.00 97.94 86 ASP A C 1
ATOM 641 O O . ASP A 1 86 ? 7.574 -0.529 1.983 1.00 97.94 86 ASP A O 1
ATOM 645 N N . GLU A 1 87 ? 6.122 1.013 1.254 1.00 97.56 87 GLU A N 1
ATOM 646 C CA . GLU A 1 87 ? 7.105 2.106 1.185 1.00 97.56 87 GLU A CA 1
ATOM 647 C C . GLU A 1 87 ? 7.776 2.388 2.544 1.00 97.56 87 GLU A C 1
ATOM 649 O O . GLU A 1 87 ? 8.906 2.882 2.613 1.00 97.56 87 GLU A O 1
ATOM 654 N N . CYS A 1 88 ? 7.077 2.121 3.653 1.00 98.56 88 CYS A N 1
ATOM 655 C CA . CYS A 1 88 ? 7.616 2.292 4.998 1.00 98.56 88 CYS A CA 1
ATOM 656 C C . CYS A 1 88 ? 8.592 1.167 5.351 1.00 98.56 88 CYS A C 1
ATOM 658 O O . CYS A 1 88 ? 9.685 1.454 5.847 1.00 98.56 88 CYS A O 1
ATOM 660 N N . ILE A 1 89 ? 8.219 -0.092 5.109 1.00 97.56 89 ILE A N 1
ATOM 661 C CA . ILE A 1 89 ? 9.062 -1.248 5.433 1.00 97.56 89 ILE A CA 1
ATOM 662 C C . ILE A 1 89 ? 10.255 -1.381 4.486 1.00 97.56 89 ILE A C 1
ATOM 664 O O . ILE A 1 89 ? 11.305 -1.842 4.924 1.00 97.56 89 ILE A O 1
ATOM 668 N N . GLU A 1 90 ? 10.145 -0.910 3.241 1.00 95.56 90 GLU A N 1
ATOM 669 C CA . GLU A 1 90 ? 11.271 -0.829 2.305 1.00 95.56 90 GLU A CA 1
ATOM 670 C C . GLU A 1 90 ? 12.373 0.088 2.854 1.00 95.56 90 GLU A C 1
ATOM 672 O O . GLU A 1 90 ? 13.556 -0.238 2.798 1.00 95.56 90 GLU A O 1
ATOM 677 N N . LYS A 1 91 ? 11.985 1.211 3.472 1.00 97.50 91 LYS A N 1
ATOM 678 C CA . LYS A 1 91 ? 12.924 2.196 4.034 1.00 97.50 91 LYS A CA 1
ATOM 679 C C . LYS A 1 91 ? 13.422 1.845 5.434 1.00 97.50 91 LYS A C 1
ATOM 681 O O . LYS A 1 91 ? 14.529 2.223 5.796 1.00 97.50 91 LYS A O 1
ATOM 686 N N . ASN A 1 92 ? 12.588 1.198 6.250 1.00 97.75 92 ASN A N 1
ATOM 687 C CA . ASN A 1 92 ? 12.834 1.054 7.690 1.00 97.75 92 ASN A CA 1
ATOM 688 C C . ASN A 1 92 ? 12.947 -0.403 8.174 1.00 97.75 92 ASN A C 1
ATOM 690 O O . ASN A 1 92 ? 13.153 -0.625 9.369 1.00 97.75 92 ASN A O 1
ATOM 694 N N . GLY A 1 93 ? 12.785 -1.378 7.278 1.00 97.06 93 GLY A N 1
ATOM 695 C CA . GLY A 1 93 ? 12.803 -2.809 7.567 1.00 97.06 93 GLY A CA 1
ATOM 696 C C . GLY A 1 93 ? 11.422 -3.410 7.855 1.00 97.06 93 GLY A C 1
ATOM 697 O O . GLY A 1 93 ? 10.556 -2.790 8.476 1.00 97.06 93 GLY A O 1
ATOM 698 N N . MET A 1 94 ? 11.244 -4.676 7.457 1.00 95.75 94 MET A N 1
ATOM 699 C CA . MET A 1 94 ? 10.007 -5.459 7.626 1.00 95.75 94 MET A CA 1
ATOM 700 C C . MET A 1 94 ? 9.537 -5.556 9.085 1.00 95.75 94 MET A C 1
ATOM 702 O O . MET A 1 94 ? 8.342 -5.635 9.345 1.00 95.75 94 MET A O 1
ATOM 706 N N . THR A 1 95 ? 10.445 -5.532 10.062 1.00 97.06 95 THR A N 1
ATOM 707 C CA . THR A 1 95 ? 10.114 -5.649 11.494 1.00 97.06 95 THR A CA 1
ATOM 708 C C . THR A 1 95 ? 9.840 -4.302 12.172 1.00 97.06 95 THR A C 1
ATOM 710 O O . THR A 1 95 ? 9.644 -4.248 13.387 1.00 97.06 95 THR A O 1
ATOM 713 N N . ASN A 1 96 ? 9.794 -3.196 11.421 1.00 98.31 96 ASN A N 1
ATOM 714 C CA . ASN A 1 96 ? 9.604 -1.871 11.998 1.00 98.31 96 ASN A CA 1
ATOM 715 C C . ASN A 1 96 ? 8.204 -1.694 12.616 1.00 98.31 96 ASN A C 1
ATOM 717 O O . ASN A 1 96 ? 7.196 -1.551 11.921 1.00 98.31 96 ASN A O 1
ATOM 721 N N . VAL A 1 97 ? 8.150 -1.619 13.947 1.00 98.44 97 VAL A N 1
ATOM 722 C CA . VAL A 1 97 ? 6.899 -1.489 14.713 1.00 98.44 97 VAL A CA 1
ATOM 723 C C . VAL A 1 97 ? 6.106 -0.234 14.329 1.00 98.44 97 VAL A C 1
ATOM 725 O O . VAL A 1 97 ? 4.879 -0.282 14.263 1.00 98.44 97 VAL A O 1
ATOM 728 N N . LYS A 1 98 ? 6.772 0.889 14.017 1.00 98.44 98 LYS A N 1
ATOM 729 C CA . LYS A 1 98 ? 6.078 2.134 13.643 1.00 98.44 98 LYS A CA 1
ATOM 730 C C . LYS A 1 98 ? 5.341 1.988 12.309 1.00 98.44 98 LYS A C 1
ATOM 732 O O . LYS A 1 98 ? 4.228 2.504 12.191 1.00 98.44 98 LYS A O 1
ATOM 737 N N . CYS A 1 99 ? 5.916 1.272 11.338 1.00 98.62 99 CYS A N 1
ATOM 738 C CA . CYS A 1 99 ? 5.243 0.972 10.071 1.00 98.62 99 CYS A CA 1
ATOM 739 C C . CYS A 1 99 ? 3.966 0.155 10.309 1.00 98.62 99 CYS A C 1
ATOM 741 O O . CYS A 1 99 ? 2.896 0.525 9.822 1.00 98.62 99 CYS A O 1
ATOM 743 N N . HIS A 1 100 ? 4.049 -0.890 11.136 1.00 98.25 100 HIS A N 1
ATOM 744 C CA . HIS A 1 100 ? 2.906 -1.750 11.462 1.00 98.25 100 HIS A CA 1
ATOM 745 C C . HIS A 1 100 ? 1.805 -1.020 12.241 1.00 98.25 100 HIS A C 1
ATOM 747 O O . HIS A 1 100 ? 0.624 -1.173 11.933 1.00 98.25 100 HIS A O 1
ATOM 753 N N . GLU A 1 101 ? 2.154 -0.168 13.207 1.00 98.62 101 GLU A N 1
ATOM 754 C CA . GLU A 1 101 ? 1.165 0.626 13.951 1.00 98.62 101 GLU A CA 1
ATOM 755 C C . GLU A 1 101 ? 0.475 1.682 13.073 1.00 98.62 101 GLU A C 1
ATOM 757 O O . GLU A 1 101 ? -0.739 1.901 13.181 1.00 98.62 101 GLU A O 1
ATOM 762 N N . LYS A 1 102 ? 1.214 2.308 12.146 1.00 98.50 102 LYS A N 1
ATOM 763 C CA . LYS A 1 102 ? 0.632 3.214 11.144 1.00 98.50 102 LYS A CA 1
ATOM 764 C C . LYS A 1 102 ? -0.330 2.465 10.219 1.00 98.50 102 LYS A C 1
ATOM 766 O O . LYS A 1 102 ? -1.431 2.960 9.976 1.00 98.50 102 LYS A O 1
ATOM 771 N N . PHE A 1 103 ? 0.055 1.276 9.759 1.00 98.50 103 PHE A N 1
ATOM 772 C CA . PHE A 1 103 ? -0.769 0.424 8.903 1.00 98.50 103 PHE A CA 1
ATOM 773 C C . PHE A 1 103 ? -2.079 0.013 9.589 1.00 98.50 103 PHE A C 1
ATOM 775 O O . PHE A 1 103 ? -3.158 0.283 9.059 1.00 98.50 103 PHE A O 1
ATOM 782 N N . LYS A 1 104 ? -2.014 -0.495 10.830 1.00 98.50 104 LYS A N 1
ATOM 783 C CA . LYS A 1 104 ? -3.204 -0.816 11.644 1.00 98.50 104 LYS A CA 1
ATOM 784 C C . LYS A 1 104 ? -4.149 0.377 11.784 1.00 98.50 104 LYS A C 1
ATOM 786 O O . LYS A 1 104 ? -5.366 0.231 11.686 1.00 98.50 104 LYS A O 1
ATOM 791 N N . ARG A 1 105 ? -3.608 1.576 12.033 1.00 98.56 105 ARG A N 1
ATOM 792 C CA . ARG A 1 105 ? -4.412 2.803 12.149 1.00 98.56 105 ARG A CA 1
ATOM 793 C C . ARG A 1 105 ? -5.076 3.177 10.825 1.00 98.56 105 ARG A C 1
ATOM 795 O O . ARG A 1 105 ? -6.212 3.640 10.851 1.00 98.56 105 ARG A O 1
ATOM 802 N N . CYS A 1 106 ? -4.376 3.000 9.706 1.00 98.62 106 CYS A N 1
ATOM 803 C CA . CYS A 1 106 ? -4.900 3.266 8.371 1.00 98.62 106 CYS A CA 1
ATOM 804 C C . CYS A 1 106 ? -6.105 2.365 8.070 1.00 98.62 106 CYS A C 1
ATOM 806 O O . CYS A 1 106 ? -7.199 2.882 7.861 1.00 98.62 106 CYS A O 1
ATOM 808 N N . ILE A 1 107 ? -5.952 1.042 8.207 1.00 97.75 107 ILE A N 1
ATOM 809 C CA . ILE A 1 107 ? -7.041 0.080 7.964 1.00 97.75 107 ILE A CA 1
ATOM 810 C C . ILE A 1 107 ? -8.255 0.369 8.853 1.00 97.75 107 ILE A C 1
ATOM 812 O O . ILE A 1 107 ? -9.382 0.404 8.366 1.00 97.75 107 ILE A O 1
ATOM 816 N N . LYS A 1 108 ? -8.047 0.661 10.146 1.00 98.00 108 LYS A N 1
ATOM 817 C CA . LYS A 1 108 ? -9.148 1.023 11.058 1.00 98.00 108 LYS A CA 1
ATOM 818 C C . LYS A 1 108 ? -9.939 2.245 10.585 1.00 98.00 108 LYS A C 1
ATOM 820 O O . LYS A 1 108 ? -11.125 2.341 10.883 1.00 98.00 108 LYS A O 1
ATOM 825 N N . LYS A 1 109 ? -9.302 3.204 9.906 1.00 97.69 109 LYS A N 1
ATOM 826 C CA . LYS A 1 109 ? -10.003 4.363 9.332 1.00 97.69 109 LYS A CA 1
ATOM 827 C C . LYS A 1 109 ? -10.817 3.966 8.105 1.00 97.69 109 LYS A C 1
ATOM 829 O O . LYS A 1 109 ? -11.967 4.381 8.027 1.00 97.69 109 LYS A O 1
ATOM 834 N N . VAL A 1 110 ? -10.251 3.147 7.215 1.00 97.25 110 VAL A N 1
ATOM 835 C CA . VAL A 1 110 ? -10.957 2.626 6.030 1.00 97.25 110 VAL A CA 1
ATOM 836 C C . VAL A 1 110 ? -12.212 1.864 6.458 1.00 97.25 110 VAL A C 1
ATOM 838 O O . VAL A 1 110 ? -13.314 2.242 6.071 1.00 97.25 110 VAL A O 1
ATOM 841 N N . GLN A 1 111 ? -12.078 0.926 7.401 1.00 95.44 111 GLN A N 1
ATOM 842 C CA . GLN A 1 111 ? -13.208 0.164 7.950 1.00 95.44 111 GLN A CA 1
ATOM 843 C C . GLN A 1 111 ? -14.304 1.059 8.545 1.00 95.44 111 GLN A C 1
ATOM 845 O O . GLN A 1 111 ? -15.489 0.837 8.321 1.00 95.44 111 GLN A O 1
ATOM 850 N N . LYS A 1 112 ? -13.924 2.104 9.293 1.00 95.19 112 LYS A N 1
ATOM 851 C CA . LYS A 1 112 ? -14.884 3.058 9.872 1.00 95.19 112 LYS A CA 1
ATOM 852 C C . LYS A 1 112 ? -15.586 3.925 8.829 1.00 95.19 112 LYS A C 1
ATOM 854 O O . LYS A 1 112 ? -16.654 4.448 9.119 1.00 95.19 112 LYS A O 1
ATOM 859 N N . SER A 1 113 ? -14.985 4.105 7.65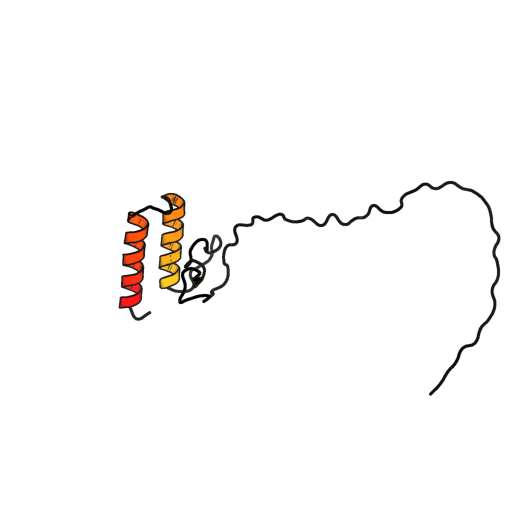6 1.00 90.94 113 SER A N 1
ATOM 860 C CA . SER A 1 113 ? -15.582 4.876 6.565 1.00 90.94 113 SER A CA 1
ATOM 861 C C . SER A 1 113 ? -16.613 4.090 5.749 1.00 90.94 113 SER A C 1
ATOM 863 O O . SER A 1 113 ? -17.233 4.676 4.869 1.00 90.94 113 SER A O 1
ATOM 865 N N . GLY A 1 114 ? -16.821 2.799 6.051 1.00 83.38 114 GLY A N 1
ATOM 866 C CA . GLY A 1 114 ? -17.765 1.944 5.324 1.00 83.38 114 GLY A CA 1
ATOM 867 C C . GLY A 1 114 ? -17.338 1.645 3.885 1.00 83.38 114 GLY A C 1
ATOM 868 O O . GLY A 1 114 ? -18.191 1.347 3.054 1.00 83.38 114 GLY A O 1
ATOM 869 N N . LYS A 1 115 ? -16.040 1.783 3.603 1.00 62.47 115 LYS A N 1
ATOM 870 C CA . LYS A 1 115 ? -15.414 1.476 2.319 1.00 62.47 115 LYS A CA 1
ATOM 871 C C . LYS A 1 115 ? -14.829 0.074 2.326 1.00 62.47 115 LYS A C 1
ATOM 873 O O . LYS A 1 115 ? -14.318 -0.331 3.398 1.00 62.47 115 LYS A O 1
#

Secondary structure (DSSP, 8-state):
-------------------------S----------------B-S-EEESTTSTT-EEETTBSTT--BPTTPPPSSHHHHHHHHHHHHHHHH-TT-HHHHHHHHHHHHHHHHTT-

pLDDT: mean 80.64, std 22.26, range [30.78, 98.69]

Radius of gyration: 31.84 Å; chains: 1; bounding box: 53×44×83 Å

Foldseek 3Di:
DDDDDDDDDDDDDDDDDDDDDDDPPDPPPPPPPPPPPPPLDFDQAADAPPVPDLQTDGFRFPHDSGHHDPPHDTPDQLSVLRNQLVVVCVVVNPPDPVSVVSSVVSVVVVVVVVD

InterPro domains:
  IPR001211 Phospholipase A2 [PTHR11716] (34-111)
  IPR033113 Phospholipase A2, histidine active site [PS00118] (81-88)
  IPR036444 Phospholipase A2 domain superfamily [G3DSA:1.20.90.10] (29-115)
  IPR036444 Phospholipase A2 domain superfamily [SSF48619] (56-114)